Protein AF-A0A8H5HR44-F1 (afdb_monomer_lite)

Sequence (103 aa):
MSWTPIRSSGIARSIQKLLPSNLPPSLAGRPGNLYEVISRAPDGGVGRKVHQVRWSEKQIGDSYWLVTRSQFKCEGKHGKAWGLLYWKSVSLPQPPHTAQLMA

pLDDT: mean 81.76, std 15.67, range [37.72, 96.12]

Foldseek 3Di:
DDDDPDPDPPVNVVVVVVADPDHDLLPDPDDDPPQSVQLSDPQSQAQHWADDPVCVVVVQPQWTWHWHDWDDDPSRNDTWTFTWTGGSNDTDDDDPDTDTDDD

Secondary structure (DSSP, 8-state):
---------HHHHHHHHHS-SS--TTT------HHHHHTTSTTTTTT-EE--HHHHHTT-TT-EEEEEEEEEETTTTEEEEEEEEEETTEEPPPPSS--B---

Structure (mmCIF, N/CA/C/O backbone):
data_AF-A0A8H5HR44-F1
#
_entry.id   AF-A0A8H5HR44-F1
#
loop_
_atom_site.group_PDB
_atom_site.id
_atom_site.type_symbol
_atom_site.label_atom_id
_atom_site.label_alt_id
_atom_site.label_comp_id
_atom_site.label_asym_id
_atom_site.label_entity_id
_atom_site.label_seq_id
_atom_site.pdbx_PDB_ins_code
_atom_site.Cartn_x
_atom_site.Cartn_y
_atom_site.Cartn_z
_atom_site.occupancy
_atom_site.B_iso_or_equiv
_atom_site.auth_seq_id
_atom_site.auth_comp_id
_atom_site.auth_asym_id
_atom_site.auth_atom_id
_atom_site.pdbx_PDB_model_num
ATOM 1 N N . MET A 1 1 ? 8.697 8.127 -31.767 1.00 40.00 1 MET A N 1
ATOM 2 C CA . MET A 1 1 ? 8.155 8.192 -30.391 1.00 40.00 1 MET A CA 1
ATOM 3 C C . MET A 1 1 ? 6.684 8.579 -30.474 1.00 40.00 1 MET A C 1
ATOM 5 O O . MET A 1 1 ? 6.371 9.757 -30.552 1.00 40.00 1 MET A O 1
ATOM 9 N N . SER A 1 2 ? 5.783 7.601 -30.567 1.00 37.72 2 SER A N 1
ATOM 10 C CA . SER A 1 2 ? 4.337 7.827 -30.682 1.00 37.72 2 SER A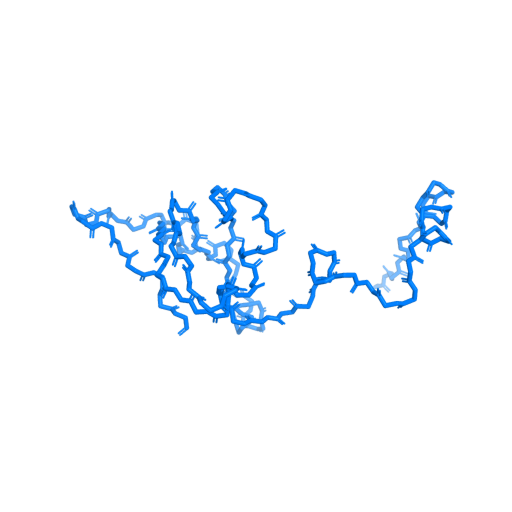 CA 1
ATOM 11 C C . SER A 1 2 ? 3.664 7.573 -29.334 1.00 37.72 2 SER A C 1
ATOM 13 O O . SER A 1 2 ? 3.573 6.430 -28.893 1.00 37.72 2 SER A O 1
ATOM 15 N N . TRP A 1 3 ? 3.194 8.634 -28.681 1.00 41.47 3 TRP A N 1
ATOM 16 C CA . TRP A 1 3 ? 2.297 8.540 -27.532 1.00 41.47 3 TRP A CA 1
ATOM 17 C C . TRP A 1 3 ? 0.869 8.343 -28.047 1.00 41.47 3 TRP A C 1
ATOM 19 O O . TRP A 1 3 ? 0.222 9.297 -28.468 1.00 41.47 3 TRP A O 1
ATOM 29 N N . THR A 1 4 ? 0.364 7.111 -28.052 1.00 43.22 4 THR A N 1
ATOM 30 C CA . THR A 1 4 ? -1.071 6.871 -28.257 1.00 43.22 4 THR A CA 1
ATOM 31 C C . THR A 1 4 ? -1.792 6.987 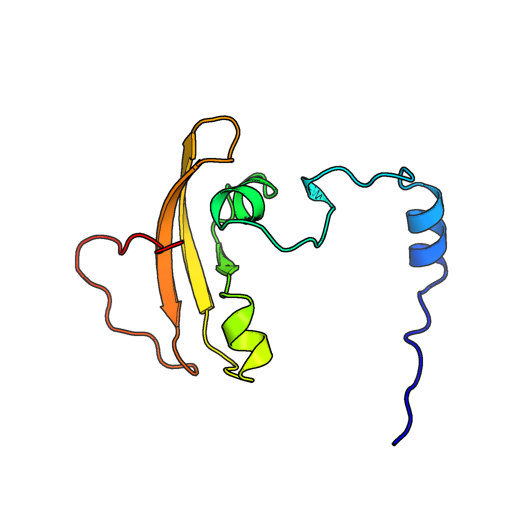-26.916 1.00 43.22 4 THR A C 1
ATOM 33 O O . THR A 1 4 ? -1.499 6.192 -26.019 1.00 43.22 4 THR A O 1
ATOM 36 N N . PRO A 1 5 ? -2.739 7.926 -26.740 1.00 54.06 5 PRO A N 1
ATOM 37 C CA . PRO A 1 5 ? -3.561 7.953 -25.541 1.00 54.06 5 PRO A CA 1
ATOM 38 C C . PRO A 1 5 ? -4.405 6.677 -25.501 1.00 54.06 5 PRO A C 1
ATOM 40 O O . PRO A 1 5 ? -5.053 6.312 -26.485 1.00 54.06 5 PRO A O 1
ATOM 43 N N . ILE A 1 6 ? -4.389 5.994 -24.357 1.00 61.16 6 ILE A N 1
ATOM 44 C CA . ILE A 1 6 ? -5.247 4.840 -24.091 1.00 61.16 6 ILE A CA 1
ATOM 45 C C . ILE A 1 6 ? -6.693 5.321 -24.254 1.00 61.16 6 ILE A C 1
ATOM 47 O O . ILE A 1 6 ? -7.192 6.099 -23.439 1.00 61.16 6 ILE A O 1
ATOM 51 N N . ARG A 1 7 ? -7.369 4.907 -25.334 1.00 58.97 7 ARG A N 1
ATOM 52 C CA . ARG A 1 7 ? -8.801 5.171 -25.510 1.00 58.97 7 ARG A CA 1
ATOM 53 C C . ARG A 1 7 ? -9.540 4.399 -24.423 1.00 58.97 7 ARG A C 1
ATOM 55 O O . ARG A 1 7 ? -9.678 3.182 -24.508 1.00 58.97 7 ARG A O 1
ATOM 62 N N . SER A 1 8 ? -9.997 5.101 -23.392 1.00 63.59 8 SER A N 1
ATOM 63 C CA . SER A 1 8 ? -10.886 4.532 -22.385 1.00 63.59 8 SER A CA 1
ATOM 64 C C . SER A 1 8 ? -12.177 4.074 -23.069 1.00 63.59 8 SER A C 1
ATOM 66 O O . SER A 1 8 ? -12.825 4.846 -23.780 1.00 63.59 8 SER A O 1
ATOM 68 N N . SER A 1 9 ? -12.518 2.793 -22.903 1.00 80.31 9 SER A N 1
ATOM 69 C CA . SER A 1 9 ? -13.731 2.200 -23.470 1.00 80.31 9 SER A CA 1
ATOM 70 C C . SER A 1 9 ? -14.979 2.970 -23.014 1.00 80.31 9 SER A C 1
ATOM 72 O O . SER A 1 9 ? -14.975 3.618 -21.964 1.00 80.31 9 SER A O 1
ATOM 74 N N . GLY A 1 10 ? -16.073 2.903 -23.783 1.00 84.38 10 GLY A N 1
ATOM 75 C CA . GLY A 1 10 ? -17.330 3.581 -23.424 1.00 84.38 10 GLY A CA 1
ATOM 76 C C . GLY A 1 10 ? -17.817 3.227 -22.013 1.00 84.38 10 GLY A C 1
ATOM 77 O O . GLY A 1 10 ? -18.273 4.099 -21.280 1.00 84.38 10 GLY A O 1
ATOM 78 N N . ILE A 1 11 ? -17.598 1.977 -21.592 1.00 86.25 11 ILE A N 1
ATOM 79 C CA . ILE A 1 11 ? -17.892 1.485 -20.240 1.00 86.25 11 ILE A CA 1
ATOM 80 C C . ILE A 1 11 ? -17.055 2.219 -19.185 1.00 86.25 11 ILE A C 1
ATOM 82 O O . ILE A 1 11 ? -17.604 2.669 -18.183 1.00 86.25 11 ILE A O 1
ATOM 86 N N . ALA A 1 12 ? -15.751 2.402 -19.413 1.00 84.62 12 ALA A N 1
ATOM 87 C CA . ALA A 1 12 ? -14.882 3.106 -18.471 1.00 84.62 12 ALA A CA 1
ATOM 88 C C . ALA A 1 12 ? -15.334 4.560 -18.250 1.00 84.62 12 ALA A C 1
ATOM 90 O O . ALA A 1 12 ? -15.350 5.030 -17.113 1.00 84.62 12 ALA A O 1
ATOM 91 N N . ARG A 1 13 ? -15.774 5.254 -19.311 1.00 85.38 13 ARG A N 1
ATOM 92 C CA . ARG A 1 13 ? -16.348 6.607 -19.193 1.00 85.38 13 ARG A CA 1
ATOM 93 C C . ARG A 1 13 ? -17.667 6.618 -18.426 1.00 85.38 13 ARG A C 1
ATOM 95 O O . ARG A 1 13 ? -17.888 7.526 -17.630 1.00 85.38 13 ARG A O 1
ATOM 102 N N . SER A 1 14 ? -18.538 5.637 -18.650 1.00 90.81 14 SER A N 1
ATOM 103 C CA . SER A 1 14 ? -19.803 5.526 -17.914 1.00 90.81 14 SER A CA 1
ATOM 104 C C . SER A 1 14 ? -19.571 5.259 -16.427 1.00 90.81 14 SER A C 1
ATOM 106 O O . SER A 1 14 ? -20.187 5.917 -15.599 1.00 90.81 14 SER A O 1
ATOM 108 N N . ILE A 1 15 ? -18.628 4.376 -16.080 1.00 86.44 15 ILE A N 1
ATOM 109 C CA . ILE A 1 15 ? -18.246 4.114 -14.684 1.00 86.44 15 ILE A CA 1
ATOM 110 C C . ILE A 1 15 ? -17.653 5.373 -14.043 1.00 86.44 15 ILE A C 1
ATOM 112 O O . ILE A 1 15 ? -18.039 5.723 -12.935 1.00 86.44 15 ILE A O 1
ATOM 116 N N . GLN A 1 16 ? -16.776 6.104 -14.742 1.00 85.06 16 GLN A N 1
ATOM 117 C CA . GLN A 1 16 ? -16.211 7.358 -14.226 1.00 85.06 16 GLN A CA 1
ATOM 118 C C . GLN A 1 16 ? -17.279 8.403 -13.882 1.00 85.06 16 GLN A C 1
ATOM 120 O O . GLN A 1 16 ? -17.121 9.111 -12.895 1.00 85.06 16 GLN A O 1
ATOM 125 N N . LYS A 1 17 ? -18.376 8.476 -14.647 1.00 87.88 17 LYS A N 1
ATOM 126 C CA . LYS A 1 17 ? -19.502 9.380 -14.352 1.00 87.88 17 LYS A CA 1
ATOM 127 C C . LYS A 1 17 ? -20.292 8.991 -13.099 1.00 87.88 17 LYS A C 1
ATOM 129 O O . LYS A 1 17 ? -20.971 9.842 -12.539 1.00 87.88 17 LYS A O 1
ATOM 134 N N . LEU A 1 18 ? -20.233 7.723 -12.695 1.00 89.56 18 LEU A N 1
ATOM 135 C CA . LEU A 1 18 ? -20.912 7.205 -11.505 1.00 89.56 18 LEU A CA 1
ATOM 136 C C . LEU A 1 18 ? -20.045 7.302 -10.244 1.00 89.56 18 LEU A C 1
ATOM 138 O O . LEU A 1 18 ? -20.554 7.127 -9.139 1.00 89.56 18 LEU A O 1
ATOM 142 N N . LEU A 1 19 ? -18.742 7.554 -10.393 1.00 85.06 19 LEU A N 1
ATOM 143 C CA . LEU A 1 19 ? -17.838 7.709 -9.260 1.00 85.06 19 LEU A CA 1
ATOM 144 C C . LEU A 1 19 ? -17.994 9.104 -8.629 1.00 85.06 19 LEU A C 1
ATOM 146 O O . LEU A 1 19 ? -18.164 10.092 -9.346 1.00 85.06 19 LEU A O 1
ATOM 150 N N . PRO A 1 20 ? -17.903 9.211 -7.291 1.00 84.00 20 PRO A N 1
ATOM 151 C CA . PRO A 1 20 ? -17.887 10.503 -6.618 1.00 84.00 20 PRO A CA 1
ATOM 152 C C . PRO A 1 20 ? -16.652 11.316 -7.030 1.00 84.00 20 PRO A C 1
ATOM 154 O O . PRO A 1 20 ? -15.590 10.756 -7.307 1.00 84.00 20 PRO A O 1
ATOM 157 N N . SER A 1 21 ? -16.773 12.648 -7.010 1.00 81.81 21 SER A N 1
ATOM 158 C CA . SER A 1 21 ? -15.666 13.570 -7.318 1.00 81.81 21 SER A CA 1
ATOM 159 C C . SER A 1 21 ? -14.446 13.352 -6.416 1.00 81.81 21 SER A C 1
ATOM 161 O O . SER A 1 21 ? -13.311 13.477 -6.869 1.00 81.81 21 SER A O 1
ATOM 163 N N . ASN A 1 22 ? -14.680 12.963 -5.160 1.00 81.12 22 ASN A N 1
ATOM 164 C CA . ASN A 1 22 ? -13.656 12.494 -4.237 1.00 81.12 22 ASN A CA 1
ATOM 165 C C . ASN A 1 22 ? -13.756 10.975 -4.097 1.00 81.12 22 ASN A C 1
A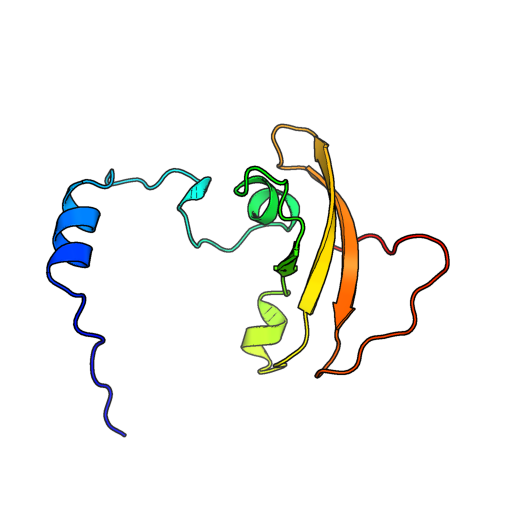TOM 167 O O . ASN A 1 22 ? -14.693 10.459 -3.484 1.00 81.12 22 ASN A O 1
ATOM 171 N N . LEU A 1 23 ? -12.781 10.258 -4.655 1.00 80.69 23 LEU A N 1
ATOM 172 C CA . LEU A 1 23 ? -12.733 8.804 -4.541 1.00 80.69 23 LEU A CA 1
ATOM 173 C C . LEU A 1 23 ? -12.508 8.388 -3.080 1.00 80.69 23 LEU A C 1
ATOM 175 O O . LEU A 1 23 ? -11.641 8.961 -2.409 1.00 80.69 23 LEU A O 1
ATOM 179 N N . PRO A 1 24 ? -13.228 7.365 -2.584 1.00 78.50 24 PRO A N 1
ATOM 180 C CA . PRO A 1 24 ? -12.943 6.812 -1.273 1.00 78.50 24 PRO A CA 1
ATOM 181 C C . PRO A 1 24 ? -11.500 6.279 -1.235 1.00 78.50 24 PRO A C 1
ATOM 183 O O . PRO A 1 24 ? -10.974 5.847 -2.267 1.00 78.50 24 PRO A O 1
ATOM 186 N N . PRO A 1 25 ? -10.847 6.252 -0.058 1.00 73.38 25 PRO A N 1
ATOM 187 C CA . PRO A 1 25 ? -9.464 5.796 0.073 1.00 73.38 25 PRO A CA 1
ATOM 188 C C . PRO A 1 25 ? -9.208 4.417 -0.541 1.00 73.38 25 PRO A C 1
ATOM 190 O O . PRO A 1 25 ? -8.134 4.200 -1.088 1.00 73.38 25 PRO A O 1
ATOM 193 N N . SER A 1 26 ? -10.201 3.523 -0.504 1.00 73.31 26 SER A N 1
ATOM 194 C CA . SER A 1 26 ? -10.155 2.184 -1.102 1.00 73.31 26 SER A CA 1
ATOM 195 C C . SER A 1 26 ? -9.973 2.180 -2.624 1.00 73.31 26 SER A C 1
ATOM 197 O O . SER A 1 26 ? -9.389 1.244 -3.163 1.00 73.31 26 SER A O 1
ATOM 199 N N . LEU A 1 27 ? -10.434 3.230 -3.311 1.00 75.12 27 LEU A N 1
ATOM 200 C CA . LEU A 1 27 ? -10.342 3.402 -4.765 1.00 75.12 27 LEU A CA 1
ATOM 201 C C . LEU A 1 27 ? -9.260 4.407 -5.182 1.00 75.12 27 LEU A C 1
ATOM 203 O O . LEU A 1 27 ? -8.954 4.537 -6.366 1.00 75.12 27 LEU A O 1
ATOM 207 N N . ALA A 1 28 ? -8.663 5.122 -4.229 1.00 75.31 28 ALA A N 1
ATOM 208 C CA . ALA A 1 28 ? -7.587 6.054 -4.517 1.00 75.31 28 ALA A CA 1
ATOM 209 C C . ALA A 1 28 ? -6.293 5.286 -4.842 1.00 75.31 28 ALA A C 1
ATOM 211 O O . ALA A 1 28 ? -5.741 4.589 -3.992 1.00 75.31 28 ALA A O 1
ATOM 212 N N . GLY A 1 29 ? -5.742 5.481 -6.043 1.00 75.31 29 GLY A N 1
ATOM 213 C CA . GLY A 1 29 ? -4.424 4.963 -6.449 1.00 75.31 29 GLY A CA 1
ATOM 214 C C . GLY A 1 29 ? -3.234 5.717 -5.839 1.00 75.31 29 GLY A C 1
ATOM 215 O O . GLY A 1 29 ? -2.116 5.616 -6.333 1.00 75.31 29 GLY A O 1
ATOM 216 N N . ARG A 1 30 ? -3.470 6.521 -4.796 1.00 81.56 30 ARG A N 1
ATOM 217 C CA . ARG A 1 30 ? -2.449 7.381 -4.194 1.00 81.56 30 ARG A CA 1
ATOM 218 C C . ARG A 1 30 ? -1.391 6.555 -3.452 1.00 81.56 30 ARG A C 1
ATOM 220 O O . ARG A 1 30 ? -1.779 5.646 -2.702 1.00 81.56 30 ARG A O 1
ATOM 227 N N . PRO A 1 31 ? -0.094 6.885 -3.590 1.00 85.31 31 PRO A N 1
ATOM 228 C CA . PRO A 1 31 ? 0.921 6.345 -2.698 1.00 85.31 31 PRO A CA 1
ATOM 229 C C . PRO A 1 31 ? 0.607 6.755 -1.252 1.00 85.31 31 PRO A C 1
ATOM 231 O O . PRO A 1 31 ? -0.104 7.728 -0.999 1.00 85.31 31 PRO A O 1
ATOM 234 N N . GLY A 1 32 ? 1.097 5.976 -0.301 1.00 89.50 32 GLY A N 1
ATOM 235 C CA . GLY A 1 32 ? 0.919 6.205 1.128 1.00 89.50 32 GLY A CA 1
ATOM 236 C C . GLY A 1 32 ? 1.851 5.295 1.907 1.00 89.50 32 GLY A C 1
ATOM 237 O O . GLY A 1 32 ? 2.622 4.538 1.307 1.00 89.50 32 GLY A O 1
ATOM 238 N N . ASN A 1 33 ? 1.774 5.347 3.235 1.00 92.38 33 ASN A N 1
ATOM 239 C CA . ASN A 1 33 ? 2.501 4.369 4.033 1.00 92.38 33 ASN A CA 1
ATOM 240 C C . ASN A 1 33 ? 1.966 2.954 3.748 1.00 92.38 33 ASN A C 1
ATOM 242 O O . ASN A 1 33 ? 0.835 2.781 3.284 1.00 92.38 33 ASN A O 1
ATOM 246 N N . LEU A 1 34 ? 2.783 1.938 4.032 1.00 93.12 34 LEU A N 1
ATOM 247 C CA . LEU A 1 34 ? 2.449 0.548 3.732 1.00 93.12 34 LEU A CA 1
ATOM 248 C C . LEU A 1 34 ? 1.055 0.157 4.243 1.00 93.12 34 LEU A C 1
ATOM 250 O O . LEU A 1 34 ? 0.275 -0.416 3.487 1.00 93.12 34 LEU A O 1
ATOM 254 N N . TYR A 1 35 ? 0.738 0.489 5.495 1.00 94.12 35 TYR A N 1
ATOM 255 C CA . TYR A 1 35 ? -0.510 0.106 6.153 1.00 94.12 35 TYR A CA 1
ATOM 256 C C . TYR A 1 35 ? -1.719 0.769 5.499 1.00 94.12 35 TYR A C 1
ATOM 258 O O . TYR A 1 35 ? -2.686 0.084 5.180 1.00 94.12 35 TYR A O 1
ATOM 266 N N . GLU A 1 36 ? -1.645 2.067 5.210 1.00 92.19 36 GLU A N 1
ATOM 267 C CA . GLU A 1 36 ? -2.707 2.810 4.525 1.00 92.19 36 GLU A CA 1
ATOM 268 C C . GLU A 1 36 ? -2.956 2.318 3.101 1.00 92.19 36 GLU A C 1
ATOM 270 O O . GLU A 1 36 ? -4.047 2.510 2.565 1.00 92.19 36 GLU A O 1
ATOM 275 N N . VAL A 1 37 ? -1.944 1.737 2.454 1.00 92.75 37 VAL A N 1
ATOM 276 C CA . VAL A 1 37 ? -2.080 1.153 1.118 1.00 92.75 37 VAL A CA 1
ATOM 277 C C . VAL A 1 37 ? -2.745 -0.216 1.203 1.00 92.75 37 VAL A C 1
ATOM 279 O O . VAL A 1 37 ? -3.722 -0.459 0.499 1.00 92.75 37 VAL A O 1
ATOM 282 N N . ILE A 1 38 ? -2.255 -1.109 2.065 1.00 93.31 38 ILE A N 1
ATOM 283 C CA . ILE A 1 38 ? -2.756 -2.490 2.120 1.00 93.31 38 ILE A CA 1
ATOM 284 C C . ILE A 1 38 ? -4.088 -2.620 2.876 1.00 93.31 38 ILE A C 1
ATOM 286 O O . ILE A 1 38 ? -4.859 -3.525 2.575 1.00 93.31 38 ILE A O 1
ATOM 290 N N . SER A 1 39 ? -4.414 -1.696 3.787 1.00 92.56 39 SER A N 1
ATOM 291 C CA . SER A 1 39 ? -5.710 -1.650 4.495 1.00 92.56 39 SER A CA 1
ATOM 292 C C . SER A 1 39 ? -6.890 -1.245 3.605 1.00 92.56 39 SER A C 1
ATOM 294 O O . SER A 1 39 ? -8.041 -1.429 3.987 1.00 92.56 39 SER A O 1
ATOM 296 N N . ARG A 1 40 ? -6.626 -0.738 2.393 1.00 90.69 40 ARG A N 1
ATOM 297 C CA . ARG A 1 40 ? -7.656 -0.484 1.366 1.00 90.69 40 ARG A CA 1
ATOM 298 C C . ARG A 1 40 ? -8.274 -1.771 0.832 1.00 90.69 40 ARG A C 1
ATOM 300 O O . ARG A 1 40 ? -9.364 -1.729 0.268 1.00 90.69 40 ARG A O 1
ATOM 307 N N . ALA A 1 41 ? -7.555 -2.885 0.952 1.00 89.94 41 ALA A N 1
ATOM 308 C CA . ALA A 1 41 ? -8.003 -4.183 0.493 1.00 89.94 41 ALA A CA 1
ATOM 309 C C . ALA A 1 41 ? -8.693 -4.945 1.642 1.00 89.94 41 ALA A C 1
ATOM 311 O O . ALA A 1 41 ? -8.183 -4.942 2.764 1.00 89.94 41 ALA A O 1
ATOM 312 N N . PRO A 1 42 ? -9.833 -5.612 1.381 1.00 89.19 42 PRO A N 1
ATOM 313 C CA . PRO A 1 42 ? -10.620 -6.277 2.425 1.00 89.19 42 PRO A CA 1
ATOM 314 C C . PRO A 1 42 ? -9.887 -7.457 3.084 1.00 89.19 42 PRO A C 1
ATOM 316 O O . PRO A 1 42 ? -10.164 -7.800 4.226 1.00 89.19 42 PRO A O 1
ATOM 319 N N . ASP A 1 43 ? -8.922 -8.052 2.384 1.00 92.56 43 ASP A N 1
ATOM 320 C CA . ASP A 1 43 ? -8.039 -9.128 2.849 1.00 92.56 43 ASP A CA 1
ATOM 321 C C . ASP A 1 43 ? -6.798 -8.612 3.600 1.00 92.56 43 ASP A C 1
ATOM 323 O O . ASP A 1 43 ? -5.871 -9.370 3.888 1.00 92.56 43 ASP A O 1
ATOM 327 N N . GLY A 1 44 ? -6.726 -7.305 3.865 1.00 91.31 44 GLY A N 1
ATOM 328 C CA . GLY A 1 44 ? -5.550 -6.671 4.447 1.00 91.31 44 GLY A CA 1
ATOM 329 C C . GLY A 1 44 ? -4.316 -6.721 3.547 1.00 91.31 44 GLY A C 1
ATOM 330 O O . GLY A 1 44 ? -3.188 -6.635 4.043 1.00 91.31 44 GLY A O 1
ATOM 331 N N . GLY A 1 45 ? -4.525 -6.883 2.241 1.00 92.88 45 GLY A N 1
ATOM 332 C CA . GLY A 1 45 ? -3.499 -6.877 1.211 1.00 92.88 45 GLY A CA 1
ATOM 333 C C . GLY A 1 45 ? -2.738 -8.185 1.050 1.00 92.88 45 GLY A C 1
ATOM 334 O O . GLY A 1 45 ? -1.741 -8.186 0.334 1.00 92.88 45 GLY A O 1
ATOM 335 N N . VAL A 1 46 ? -3.179 -9.279 1.674 1.00 95.56 46 VAL A N 1
ATOM 336 C CA . VAL A 1 46 ? -2.582 -10.611 1.490 1.00 95.56 46 VAL A CA 1
ATOM 337 C C . VAL A 1 46 ? -2.571 -10.997 0.003 1.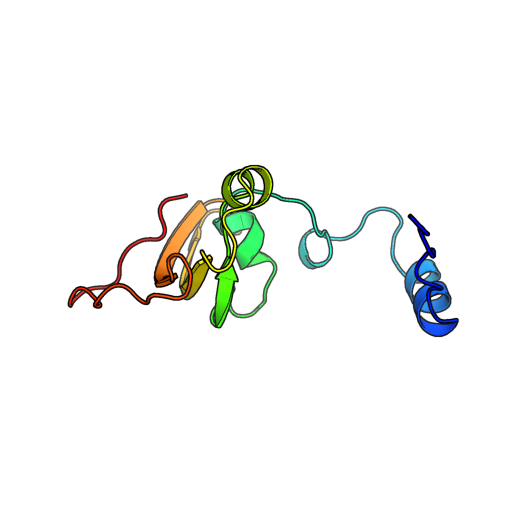00 95.56 46 VAL A C 1
ATOM 339 O O . VAL A 1 46 ? -3.520 -10.762 -0.733 1.00 95.56 46 VAL A O 1
ATOM 342 N N . GLY A 1 47 ? -1.451 -11.538 -0.476 1.00 94.31 47 GLY A N 1
ATOM 343 C CA . GLY A 1 47 ? -1.246 -11.891 -1.884 1.00 94.31 47 GLY A CA 1
ATOM 344 C C . GLY A 1 47 ? -0.923 -10.708 -2.804 1.00 94.31 47 GLY A C 1
ATOM 345 O O . GLY A 1 47 ? -0.579 -10.915 -3.969 1.00 94.31 47 GLY A O 1
ATOM 346 N N . ARG A 1 48 ? -0.969 -9.462 -2.313 1.00 94.19 48 ARG A N 1
ATOM 347 C CA . ARG A 1 48 ? -0.596 -8.288 -3.112 1.00 94.19 48 ARG A CA 1
ATOM 348 C C . ARG A 1 48 ? 0.911 -8.070 -3.120 1.00 94.19 48 ARG A C 1
ATOM 350 O O . ARG A 1 48 ? 1.612 -8.325 -2.140 1.00 94.19 48 ARG A O 1
ATOM 357 N N . LYS A 1 49 ? 1.391 -7.538 -4.244 1.00 94.00 49 LYS A N 1
ATOM 358 C CA . LYS A 1 49 ? 2.770 -7.083 -4.426 1.00 94.00 49 LYS A CA 1
ATOM 359 C C . LYS A 1 49 ? 2.853 -5.601 -4.094 1.00 94.00 49 LYS A C 1
ATOM 361 O O . LYS A 1 49 ? 2.136 -4.797 -4.685 1.00 94.00 49 LYS A O 1
ATOM 366 N N . VAL A 1 50 ? 3.737 -5.242 -3.175 1.00 93.56 50 VAL A N 1
ATOM 367 C CA . VAL A 1 50 ? 3.995 -3.852 -2.789 1.00 93.56 50 VAL A CA 1
ATOM 368 C C . VAL A 1 50 ? 5.473 -3.530 -2.962 1.00 93.56 50 VAL A C 1
ATOM 370 O O . VAL A 1 50 ? 6.333 -4.377 -2.744 1.00 93.56 50 VAL A O 1
ATOM 373 N N . HIS A 1 51 ? 5.783 -2.309 -3.371 1.00 93.44 51 HIS A N 1
ATOM 374 C CA . HIS A 1 51 ? 7.154 -1.837 -3.539 1.00 93.44 51 HIS A CA 1
ATOM 375 C C . HIS A 1 51 ? 7.259 -0.395 -3.046 1.00 93.44 51 HIS A C 1
ATOM 377 O O . HIS A 1 51 ? 6.264 0.329 -2.989 1.00 93.44 51 HIS A O 1
ATOM 383 N N . GLN A 1 52 ? 8.467 0.026 -2.680 1.00 91.75 52 GLN A N 1
ATOM 384 C CA . GLN A 1 52 ? 8.721 1.425 -2.342 1.00 91.75 52 GLN A CA 1
ATOM 385 C C . GLN A 1 52 ? 8.696 2.265 -3.620 1.00 91.75 52 GLN A C 1
ATOM 387 O O . GLN A 1 52 ? 9.316 1.880 -4.607 1.00 91.75 52 GLN A O 1
ATOM 392 N N . VAL A 1 53 ? 8.060 3.440 -3.592 1.00 91.25 53 VAL A N 1
ATOM 393 C CA . VAL A 1 53 ? 7.968 4.343 -4.761 1.00 91.25 53 VAL A CA 1
ATOM 394 C C . VAL A 1 53 ? 9.351 4.650 -5.353 1.00 91.25 53 VAL A C 1
ATOM 396 O O . VAL A 1 53 ? 9.529 4.590 -6.569 1.00 91.25 53 VAL A O 1
ATOM 399 N N . ARG A 1 54 ? 10.372 4.827 -4.499 1.00 91.38 54 ARG A N 1
ATOM 400 C CA . ARG A 1 54 ? 11.762 5.056 -4.933 1.00 91.38 54 ARG A CA 1
ATOM 401 C C . ARG A 1 54 ? 12.335 3.933 -5.809 1.00 91.38 54 ARG A C 1
ATOM 403 O O . ARG A 1 54 ? 13.324 4.147 -6.500 1.00 91.38 54 ARG A O 1
ATOM 410 N N . TRP A 1 55 ? 11.822 2.702 -5.706 1.00 91.12 55 TRP A N 1
ATOM 411 C CA . TRP A 1 55 ? 12.286 1.588 -6.544 1.00 91.12 55 TRP A CA 1
ATOM 412 C C . TRP A 1 55 ? 11.852 1.808 -7.990 1.00 91.12 55 TRP A C 1
ATOM 414 O O . TRP A 1 55 ? 12.667 1.624 -8.888 1.00 91.12 55 TRP A O 1
ATOM 424 N N . SER A 1 56 ? 10.638 2.315 -8.201 1.00 87.19 56 SER A N 1
ATOM 425 C CA . SER A 1 56 ? 10.137 2.699 -9.523 1.00 87.19 56 SER A CA 1
ATOM 426 C C . SER A 1 56 ? 10.920 3.872 -10.107 1.00 87.19 56 SER A C 1
ATOM 428 O O . SER A 1 56 ? 11.327 3.815 -11.263 1.00 87.19 56 SER A O 1
ATOM 430 N N . GLU A 1 57 ? 11.222 4.891 -9.296 1.00 89.88 57 GLU A N 1
ATOM 431 C CA . GLU A 1 57 ? 12.051 6.037 -9.714 1.00 89.88 57 GLU A CA 1
ATOM 432 C C . GLU A 1 57 ? 13.460 5.612 -10.141 1.00 89.88 57 GLU A C 1
ATOM 434 O O . GLU A 1 57 ? 14.004 6.120 -11.116 1.00 89.88 57 GLU A O 1
ATOM 439 N N . LYS A 1 58 ? 14.043 4.637 -9.436 1.00 90.31 58 LYS A N 1
ATOM 440 C CA . LYS A 1 58 ? 15.366 4.078 -9.747 1.00 90.31 58 LYS A CA 1
ATOM 441 C C . LYS A 1 58 ? 15.336 2.985 -10.819 1.00 90.31 58 LYS A C 1
ATOM 443 O O . LYS A 1 58 ? 16.354 2.327 -11.015 1.00 90.31 58 LYS A O 1
ATOM 448 N N . GLN A 1 59 ? 14.191 2.756 -11.467 1.00 88.69 59 GLN A N 1
ATOM 449 C CA . GLN A 1 59 ? 13.992 1.690 -12.456 1.00 88.69 59 GLN A CA 1
ATOM 450 C C . GLN A 1 59 ? 14.404 0.297 -11.943 1.00 88.69 59 GLN A C 1
ATOM 452 O O . GLN A 1 59 ? 14.849 -0.569 -12.694 1.00 88.69 59 GLN A O 1
ATOM 457 N N . ILE A 1 60 ? 14.241 0.064 -10.639 1.00 86.12 60 ILE A N 1
ATOM 458 C CA . ILE A 1 60 ? 14.463 -1.233 -10.007 1.00 86.12 60 ILE A CA 1
ATOM 459 C C . ILE A 1 60 ? 13.188 -2.057 -10.199 1.00 86.12 60 ILE A C 1
ATOM 461 O O . ILE A 1 60 ? 12.327 -2.134 -9.321 1.00 86.12 60 ILE A O 1
ATOM 465 N N . GLY A 1 61 ? 13.068 -2.644 -11.390 1.00 85.88 61 GLY A N 1
ATOM 466 C CA . GLY A 1 61 ? 12.019 -3.601 -11.727 1.00 85.88 61 GLY A CA 1
ATOM 467 C C . GLY A 1 61 ? 12.129 -4.901 -10.927 1.00 85.88 61 GLY A C 1
ATOM 468 O O . GLY A 1 61 ? 13.147 -5.188 -10.285 1.00 85.88 61 GLY A O 1
ATOM 469 N N . ASP A 1 62 ? 11.040 -5.669 -10.935 1.00 88.06 62 ASP A N 1
ATOM 470 C CA . ASP A 1 62 ? 10.929 -7.005 -10.335 1.00 88.06 62 ASP A CA 1
ATOM 471 C C . ASP A 1 62 ? 11.380 -7.130 -8.874 1.00 88.06 62 ASP A C 1
ATOM 473 O O . ASP A 1 62 ? 11.715 -8.212 -8.386 1.00 88.06 62 ASP A O 1
ATOM 477 N N . SER A 1 63 ? 11.383 -6.008 -8.162 1.00 92.12 63 SER A N 1
ATOM 478 C CA . SER A 1 63 ? 11.640 -5.951 -6.734 1.00 92.12 63 SER A CA 1
ATOM 479 C C . SER A 1 63 ? 10.346 -5.576 -6.034 1.00 92.12 63 SER A C 1
ATOM 481 O O . SER A 1 63 ? 9.774 -4.519 -6.292 1.00 92.12 63 SER A O 1
ATOM 483 N N . TYR A 1 64 ? 9.848 -6.455 -5.174 1.00 93.56 64 TYR A N 1
ATOM 484 C CA . TYR A 1 64 ? 8.616 -6.233 -4.427 1.00 93.56 64 TYR A CA 1
ATOM 485 C C . TYR A 1 64 ? 8.559 -7.129 -3.196 1.00 93.56 64 TYR A C 1
ATOM 487 O O . TYR A 1 64 ? 9.233 -8.150 -3.093 1.00 93.56 64 TYR A O 1
ATOM 495 N N . TRP A 1 65 ? 7.688 -6.762 -2.273 1.00 94.31 65 TRP A N 1
ATOM 496 C CA . TRP A 1 65 ? 7.252 -7.624 -1.196 1.00 94.31 65 TRP A CA 1
ATOM 497 C C . TRP A 1 65 ? 5.909 -8.250 -1.550 1.00 94.31 65 TRP A C 1
ATOM 499 O O . TRP A 1 65 ? 4.977 -7.540 -1.931 1.00 94.31 65 TRP A O 1
ATOM 509 N N . LEU A 1 66 ? 5.802 -9.570 -1.421 1.00 94.38 66 LEU A N 1
ATOM 510 C CA . LEU A 1 66 ? 4.527 -10.280 -1.456 1.00 94.38 66 LEU A CA 1
ATOM 511 C C . LEU A 1 66 ? 3.975 -10.352 -0.036 1.00 94.38 66 LEU A C 1
ATOM 513 O O . LEU A 1 66 ? 4.560 -11.024 0.812 1.00 94.38 66 LEU A O 1
ATOM 517 N N . VAL A 1 67 ? 2.870 -9.666 0.232 1.00 95.75 67 VAL A N 1
ATOM 518 C CA . VAL A 1 67 ? 2.265 -9.634 1.568 1.00 95.75 67 VAL A CA 1
ATOM 519 C C . VAL A 1 67 ? 1.658 -11.003 1.888 1.00 95.75 67 VAL A C 1
ATOM 521 O O . VAL A 1 67 ? 0.857 -11.526 1.119 1.00 95.75 67 VAL A O 1
ATOM 524 N N . THR A 1 68 ? 2.009 -11.581 3.034 1.00 96.12 68 THR A N 1
ATOM 525 C CA . THR A 1 68 ? 1.486 -12.882 3.496 1.00 96.12 68 THR A CA 1
ATOM 526 C C . THR A 1 68 ? 0.557 -12.743 4.692 1.00 96.12 68 THR A C 1
ATOM 528 O O . THR A 1 68 ? -0.314 -13.582 4.901 1.00 96.12 68 THR A O 1
ATOM 531 N N . ARG A 1 69 ? 0.726 -11.679 5.483 1.00 94.94 69 ARG A N 1
ATOM 532 C CA . ARG A 1 69 ? -0.097 -11.389 6.657 1.00 94.94 69 ARG A CA 1
ATOM 533 C C . ARG A 1 69 ? -0.048 -9.902 6.982 1.00 94.94 69 ARG A C 1
ATOM 535 O O . ARG A 1 69 ? 0.982 -9.255 6.797 1.00 94.94 69 ARG A O 1
ATOM 542 N N . SER A 1 70 ? -1.119 -9.387 7.569 1.00 95.56 70 SER A N 1
ATOM 543 C CA . SER A 1 70 ? -1.173 -8.042 8.134 1.00 95.56 70 SER A CA 1
ATOM 544 C C . SER A 1 70 ? -1.934 -8.024 9.462 1.00 95.56 70 SER A C 1
ATOM 546 O O . SER A 1 70 ? -2.780 -8.872 9.743 1.00 95.56 70 SER A O 1
ATOM 548 N N . GLN A 1 71 ? -1.566 -7.081 10.324 1.00 95.69 71 GLN A N 1
ATOM 549 C CA . GLN A 1 71 ? -2.242 -6.746 11.571 1.00 95.69 71 GLN A CA 1
ATOM 550 C C . GLN A 1 71 ? -2.301 -5.228 11.679 1.00 95.69 71 GLN A C 1
ATOM 552 O O . GLN A 1 71 ? -1.268 -4.571 11.827 1.00 95.69 71 GLN A O 1
ATOM 557 N N . PHE A 1 72 ? -3.504 -4.672 11.606 1.00 94.31 72 PHE A N 1
ATOM 558 C CA . PHE A 1 72 ? -3.717 -3.229 11.627 1.00 94.31 72 PHE A CA 1
ATOM 559 C C . PHE A 1 72 ? -4.068 -2.718 13.021 1.00 94.31 72 PHE A C 1
ATOM 561 O O . PHE A 1 72 ? -4.684 -3.414 13.824 1.00 94.31 72 PHE A O 1
ATOM 568 N N . LYS A 1 73 ? -3.708 -1.463 13.280 1.00 93.25 73 LYS A N 1
ATOM 569 C CA . LYS A 1 73 ? -4.183 -0.652 14.405 1.00 93.25 73 LYS A CA 1
ATOM 570 C C . LYS A 1 73 ? -4.486 0.764 13.911 1.00 93.25 73 LYS A C 1
ATOM 572 O O . LYS A 1 73 ? -4.055 1.139 12.820 1.00 93.25 73 LYS A O 1
ATOM 577 N N . CYS A 1 74 ? -5.204 1.550 14.715 1.00 93.06 74 CYS A N 1
ATOM 578 C CA . CYS A 1 74 ? -5.547 2.939 14.381 1.00 93.06 74 CYS A CA 1
ATOM 579 C C . CYS A 1 74 ? -6.171 3.061 12.976 1.00 93.06 74 CYS A C 1
ATOM 581 O O . CYS A 1 74 ? -5.674 3.824 12.149 1.00 93.06 74 CYS A O 1
ATOM 583 N N . GLU A 1 75 ? -7.191 2.244 12.689 1.00 89.62 75 GLU A N 1
ATOM 584 C CA . GLU A 1 75 ? -7.926 2.262 11.410 1.00 89.62 75 GLU A CA 1
ATOM 585 C C . GLU A 1 75 ? -7.041 2.039 10.169 1.00 89.62 75 GLU A C 1
ATOM 587 O O . GLU A 1 75 ? -7.240 2.646 9.121 1.00 89.62 75 GLU A O 1
ATOM 592 N N . GLY A 1 76 ? -6.014 1.191 10.281 1.00 88.88 76 GLY A N 1
ATOM 593 C CA . GLY A 1 76 ? -5.142 0.873 9.146 1.00 88.88 76 GLY A CA 1
ATOM 594 C C . GLY A 1 76 ? -4.048 1.905 8.878 1.00 88.88 76 GLY A C 1
ATOM 595 O O . GLY A 1 76 ? -3.287 1.731 7.932 1.00 88.88 76 GLY A O 1
ATOM 596 N N . LYS A 1 77 ? -3.901 2.935 9.722 1.00 91.44 77 LYS A N 1
ATOM 597 C CA . LYS A 1 77 ? -2.790 3.902 9.624 1.00 91.44 77 LYS A CA 1
ATOM 598 C C . LYS A 1 77 ? -1.458 3.331 10.106 1.00 91.44 77 LYS A C 1
ATOM 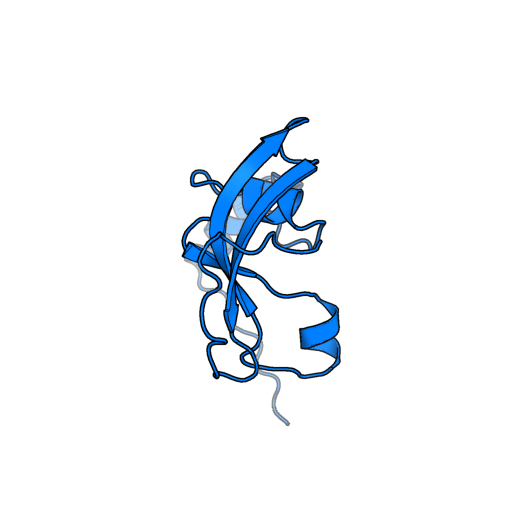600 O O . LYS A 1 77 ? -0.401 3.792 9.693 1.00 91.44 77 LYS A O 1
ATOM 605 N N . HIS A 1 78 ? -1.510 2.341 10.995 1.00 93.94 78 HIS A N 1
ATOM 606 C CA . HIS A 1 78 ? -0.340 1.699 11.583 1.00 93.94 78 HIS A CA 1
ATOM 607 C C . HIS A 1 78 ? -0.564 0.191 11.705 1.00 93.94 78 HIS A C 1
ATOM 609 O O . HIS A 1 78 ? -1.694 -0.295 11.638 1.00 93.94 78 HIS A O 1
ATOM 615 N N . GLY A 1 79 ? 0.501 -0.566 11.963 1.00 94.50 79 GLY A N 1
ATOM 616 C CA . GLY A 1 79 ? 0.361 -1.998 12.179 1.00 94.50 79 GLY A CA 1
ATOM 617 C C . GLY A 1 79 ? 1.671 -2.759 12.159 1.00 94.50 79 GLY A C 1
ATOM 618 O O . GLY A 1 79 ? 2.743 -2.202 12.390 1.00 94.50 79 GLY A O 1
ATOM 619 N N . LYS A 1 80 ? 1.545 -4.051 11.876 1.00 96.00 80 LYS A N 1
ATOM 620 C CA . LYS A 1 80 ? 2.624 -4.938 11.457 1.00 96.00 80 LYS A CA 1
ATOM 621 C C . LYS A 1 80 ? 2.168 -5.654 10.198 1.00 96.00 80 LYS A C 1
ATOM 623 O O . LYS A 1 80 ? 1.005 -6.031 10.076 1.00 96.00 80 LYS A O 1
ATOM 628 N N . ALA A 1 81 ? 3.081 -5.840 9.264 1.00 95.62 81 ALA A N 1
ATOM 629 C CA . ALA A 1 81 ? 2.822 -6.618 8.070 1.00 95.62 81 ALA A CA 1
ATOM 630 C C . ALA A 1 81 ? 4.018 -7.515 7.801 1.00 95.62 81 ALA A C 1
ATOM 632 O O . ALA A 1 81 ? 5.144 -7.200 8.185 1.00 95.62 81 ALA A O 1
ATOM 633 N N . TRP A 1 82 ? 3.748 -8.633 7.155 1.00 95.50 82 TRP A N 1
ATOM 634 C CA . TRP A 1 82 ? 4.730 -9.645 6.840 1.00 95.50 82 TRP A CA 1
ATOM 635 C C . TRP A 1 82 ? 4.663 -9.986 5.368 1.00 95.50 82 TRP A C 1
ATOM 637 O O . TRP A 1 82 ? 3.599 -9.903 4.748 1.00 95.50 82 TRP A O 1
ATOM 647 N N . GLY A 1 83 ? 5.796 -10.396 4.817 1.00 93.88 83 GLY A N 1
ATOM 648 C CA . GLY A 1 83 ? 5.835 -10.817 3.435 1.00 93.88 83 GLY A CA 1
ATOM 649 C C . GLY A 1 83 ? 7.153 -11.431 3.014 1.00 93.88 83 GLY A C 1
ATOM 650 O O . GLY A 1 83 ? 8.097 -11.541 3.795 1.00 93.88 83 GLY A O 1
ATOM 651 N N . LEU A 1 84 ? 7.186 -11.825 1.747 1.00 92.25 84 LEU A N 1
ATOM 652 C CA . LEU A 1 84 ? 8.350 -12.393 1.081 1.00 92.25 84 LEU A CA 1
ATOM 653 C C . LEU A 1 84 ? 8.993 -11.330 0.197 1.00 92.25 84 LEU A C 1
ATOM 655 O O . LEU A 1 84 ? 8.301 -10.711 -0.612 1.00 92.25 84 LEU A O 1
ATOM 659 N N . LEU A 1 85 ? 10.302 -11.127 0.346 1.00 92.12 85 LEU A N 1
ATOM 660 C CA . LEU A 1 85 ? 11.056 -10.211 -0.502 1.00 92.12 85 LEU A CA 1
ATOM 661 C C . LEU A 1 85 ? 11.462 -10.915 -1.796 1.00 92.12 85 LEU A C 1
ATOM 663 O O . LEU A 1 85 ? 12.229 -11.880 -1.787 1.00 92.12 85 LEU A O 1
ATOM 667 N N . TYR A 1 86 ? 10.979 -10.372 -2.903 1.00 90.56 86 TYR A N 1
ATOM 668 C CA . TYR A 1 86 ? 11.485 -10.630 -4.239 1.00 90.56 86 TYR A CA 1
ATOM 669 C C . TYR A 1 86 ? 12.388 -9.465 -4.618 1.00 90.56 86 TYR A C 1
ATOM 671 O O . TYR A 1 86 ? 11.971 -8.308 -4.566 1.00 90.56 86 TYR A O 1
ATOM 679 N N . TRP A 1 87 ? 13.632 -9.758 -4.975 1.00 88.81 87 TRP A N 1
ATOM 680 C CA . TRP A 1 87 ? 14.616 -8.760 -5.366 1.00 88.81 87 TRP A CA 1
ATOM 681 C C . TRP A 1 87 ? 15.131 -9.080 -6.762 1.00 88.81 87 TRP A C 1
ATOM 683 O O . TRP A 1 87 ? 15.779 -10.106 -6.955 1.00 88.81 87 TRP A O 1
ATOM 693 N N . LYS A 1 88 ? 14.849 -8.205 -7.734 1.00 85.94 88 LYS A N 1
ATOM 694 C CA . LYS A 1 88 ? 15.218 -8.396 -9.147 1.00 85.94 88 LYS A CA 1
ATOM 695 C C . LYS A 1 88 ? 14.871 -9.807 -9.653 1.00 85.94 88 LYS A C 1
ATOM 697 O O . LYS A 1 88 ? 15.725 -10.500 -10.196 1.00 85.94 88 LYS A O 1
ATOM 702 N N . SER A 1 89 ? 13.641 -10.259 -9.400 1.00 74.06 89 SER A N 1
ATOM 703 C CA . SER A 1 89 ? 13.151 -11.613 -9.725 1.00 74.06 89 SER A CA 1
ATOM 704 C C . SER A 1 89 ? 13.799 -12.784 -8.964 1.00 74.06 89 SER A C 1
ATOM 706 O O . SER A 1 89 ? 13.384 -13.924 -9.159 1.00 74.06 89 SER A O 1
ATOM 708 N N . VAL A 1 90 ? 14.738 -12.541 -8.045 1.00 76.38 90 VAL A N 1
ATOM 709 C CA . VAL A 1 90 ? 15.312 -13.563 -7.154 1.00 76.38 90 VAL A CA 1
ATOM 710 C C . VAL A 1 90 ? 14.595 -13.519 -5.803 1.00 76.38 90 VAL A C 1
ATOM 712 O O . VAL A 1 90 ? 14.560 -12.485 -5.135 1.00 76.38 90 VAL A O 1
ATOM 715 N N . SER A 1 91 ? 13.998 -14.637 -5.385 1.00 61.94 91 SER A N 1
ATOM 716 C CA . SER A 1 91 ? 13.455 -14.777 -4.030 1.00 61.94 91 SER A CA 1
ATOM 717 C C . SER A 1 91 ? 14.595 -14.975 -3.038 1.00 61.94 91 SER A C 1
ATOM 719 O O . SER A 1 91 ? 15.408 -15.884 -3.215 1.00 61.94 91 SER A O 1
ATOM 721 N N . LEU A 1 92 ? 14.648 -14.170 -1.979 1.00 63.94 92 LEU A N 1
ATOM 722 C CA . LEU A 1 92 ? 15.585 -14.428 -0.886 1.00 63.94 92 LEU A CA 1
ATOM 723 C C . LEU A 1 92 ? 15.091 -15.616 -0.036 1.00 63.94 92 LEU A C 1
ATOM 725 O O . LEU A 1 92 ? 13.878 -15.756 0.155 1.00 63.94 92 LEU A O 1
ATOM 729 N N . PRO A 1 93 ? 15.995 -16.483 0.462 1.00 54.59 93 PRO A N 1
ATOM 730 C CA . PRO A 1 93 ? 15.620 -17.637 1.274 1.00 54.59 93 PRO A CA 1
ATOM 731 C C . PRO A 1 93 ? 14.873 -17.186 2.535 1.00 54.59 93 PRO A C 1
ATOM 733 O O . PRO A 1 93 ? 15.276 -16.235 3.208 1.00 54.59 93 PRO A O 1
ATOM 736 N N . GLN A 1 94 ? 13.751 -17.848 2.826 1.00 56.88 94 GLN A N 1
ATOM 737 C CA . GLN A 1 94 ? 12.877 -17.479 3.938 1.00 56.88 94 GLN A CA 1
ATOM 738 C C . GLN A 1 94 ? 13.590 -17.667 5.287 1.00 56.88 94 GLN A C 1
ATOM 740 O O . GLN A 1 94 ? 14.101 -18.757 5.545 1.00 56.88 94 GLN A O 1
ATOM 745 N N . PRO A 1 95 ? 13.596 -16.669 6.188 1.00 53.72 95 PRO A N 1
ATOM 746 C CA . PRO A 1 95 ? 13.936 -16.914 7.5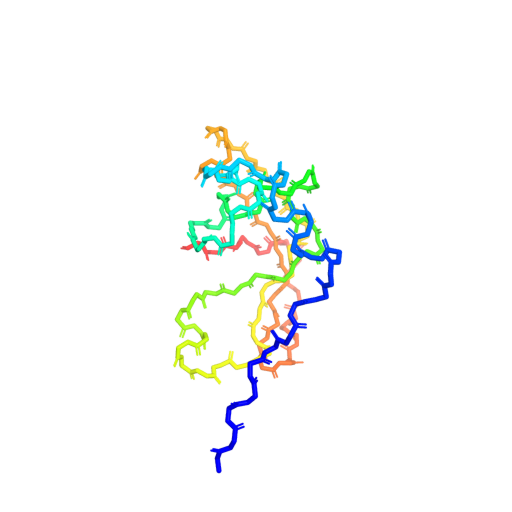81 1.00 53.72 95 PRO A CA 1
ATOM 747 C C . PRO A 1 95 ? 12.788 -17.679 8.272 1.00 53.72 95 PRO A C 1
ATOM 749 O O . PRO A 1 95 ? 11.621 -17.424 7.961 1.00 53.72 95 PRO A O 1
ATOM 752 N N . PRO A 1 96 ? 13.078 -18.566 9.246 1.00 51.16 96 PRO A N 1
ATOM 753 C CA . PRO A 1 96 ? 12.082 -19.434 9.892 1.00 51.16 96 PRO A CA 1
ATOM 754 C C . PRO A 1 96 ? 10.978 -18.687 10.662 1.00 51.16 96 PRO A C 1
ATOM 756 O O . PRO A 1 96 ? 9.989 -19.293 11.061 1.00 51.16 96 PRO A O 1
ATOM 759 N N . HIS A 1 97 ? 11.081 -17.364 10.817 1.00 47.59 97 HIS A N 1
ATOM 760 C CA . HIS A 1 97 ? 10.005 -16.519 11.319 1.00 47.59 97 HIS A CA 1
ATOM 761 C C . HIS A 1 97 ? 9.928 -15.219 10.507 1.00 47.59 97 HIS A C 1
ATOM 763 O O . HIS A 1 97 ? 10.717 -14.301 10.690 1.00 47.59 97 HIS A O 1
ATOM 769 N N . THR A 1 98 ? 8.954 -15.175 9.598 1.00 53.47 98 THR A N 1
ATOM 770 C CA . THR A 1 98 ? 8.240 -14.002 9.066 1.00 53.47 98 THR A CA 1
ATOM 771 C C . THR A 1 98 ? 8.955 -12.639 9.190 1.00 53.47 98 THR A C 1
ATOM 773 O O . THR A 1 98 ? 8.873 -11.973 10.223 1.00 53.47 98 THR A O 1
ATOM 776 N N . ALA A 1 99 ? 9.591 -12.171 8.109 1.00 57.03 99 ALA A N 1
ATOM 777 C CA . ALA A 1 99 ? 10.174 -10.830 8.047 1.00 57.03 99 ALA A CA 1
ATOM 778 C C . ALA A 1 99 ? 9.076 -9.753 8.103 1.00 57.03 99 ALA A C 1
ATOM 780 O O . ALA A 1 99 ? 8.104 -9.799 7.343 1.00 57.03 99 ALA A O 1
ATOM 781 N N . GLN A 1 100 ? 9.223 -8.792 9.017 1.00 59.38 100 GLN A N 1
ATOM 782 C CA . GLN A 1 100 ? 8.366 -7.614 9.064 1.00 59.38 100 GLN A CA 1
ATOM 783 C C . GLN A 1 100 ? 8.673 -6.736 7.846 1.00 59.38 100 GLN A C 1
ATOM 785 O O . GLN A 1 100 ? 9.831 -6.409 7.586 1.00 59.38 100 GLN A O 1
ATOM 790 N N . LEU A 1 101 ? 7.638 -6.350 7.106 1.00 65.19 101 LEU A N 1
ATOM 791 C CA . LEU A 1 101 ? 7.757 -5.373 6.033 1.00 65.19 101 LEU A CA 1
ATOM 792 C C . LEU A 1 101 ? 8.190 -4.040 6.658 1.00 65.19 101 LEU A C 1
ATOM 794 O O . LEU A 1 101 ? 7.418 -3.414 7.385 1.00 65.19 101 LEU A O 1
ATOM 798 N N . MET A 1 102 ? 9.445 -3.646 6.434 1.00 52.19 102 MET A N 1
ATOM 799 C CA . MET A 1 102 ? 9.959 -2.336 6.840 1.00 52.19 102 MET A CA 1
ATOM 800 C C . MET A 1 102 ? 9.270 -1.272 5.976 1.00 52.19 102 MET A C 1
ATOM 802 O O . MET A 1 102 ? 9.437 -1.268 4.751 1.00 52.19 102 MET A O 1
ATOM 806 N N . ALA A 1 103 ? 8.449 -0.444 6.628 1.00 47.56 103 ALA A N 1
ATOM 807 C CA . ALA A 1 103 ? 7.776 0.714 6.041 1.00 47.56 103 ALA A CA 1
ATOM 808 C C . ALA A 1 103 ? 8.768 1.858 5.807 1.00 47.56 103 ALA A C 1
ATOM 810 O O . ALA A 1 103 ? 9.617 2.077 6.701 1.00 47.56 103 ALA A O 1
#

Radius of gyration: 16.83 Å; chains: 1; bounding box: 36×33×45 Å

InterPro domains:
  IPR032053 Small ribosomal subunit protein mS34 [PF16053] (33-97)

Organism: NCBI:txid117010